Protein AF-A0A7V3VVR7-F1 (afdb_monomer)

Radius of gyration: 12.05 Å; Cα contacts (8 Å, |Δi|>4): 44; chains: 1; bounding box: 36×14×25 Å

Structure (mmCIF, N/CA/C/O backbone):
data_AF-A0A7V3VVR7-F1
#
_entry.id   AF-A0A7V3VVR7-F1
#
loop_
_atom_site.group_PDB
_atom_site.id
_atom_site.type_symbol
_atom_site.label_atom_id
_atom_site.label_alt_id
_atom_site.label_comp_id
_atom_site.label_asym_id
_atom_site.label_entity_id
_atom_site.label_seq_id
_atom_site.pdbx_PDB_ins_code
_atom_site.Cartn_x
_atom_site.Cartn_y
_atom_site.Cartn_z
_atom_site.occupancy
_atom_site.B_iso_or_equiv
_atom_site.auth_seq_id
_atom_site.auth_comp_id
_atom_site.auth_asym_id
_atom_site.auth_atom_id
_atom_site.pdbx_PDB_model_num
ATOM 1 N N . MET A 1 1 ? -24.308 -2.880 16.287 1.00 46.88 1 MET A N 1
ATOM 2 C CA . MET A 1 1 ? -24.524 -2.461 14.887 1.00 46.88 1 MET A CA 1
ATOM 3 C C . MET A 1 1 ? -23.390 -3.057 14.075 1.00 46.88 1 MET A C 1
ATOM 5 O O . MET A 1 1 ? -22.247 -2.743 14.375 1.00 46.88 1 MET A O 1
ATOM 9 N N . GLN A 1 2 ? -23.654 -3.982 13.152 1.00 57.28 2 GLN A N 1
ATOM 10 C CA . GLN A 1 2 ? -22.610 -4.451 12.234 1.00 57.28 2 GLN A CA 1
ATOM 11 C C . GLN A 1 2 ? -22.441 -3.369 11.167 1.00 57.28 2 GLN A C 1
ATOM 13 O O . GLN A 1 2 ? -23.257 -3.260 10.259 1.00 57.28 2 GLN A O 1
ATOM 18 N N . GLY A 1 3 ? -21.457 -2.488 11.369 1.00 71.12 3 GLY A N 1
ATOM 19 C CA . GLY A 1 3 ? -21.077 -1.494 10.369 1.00 71.12 3 GLY A CA 1
ATOM 20 C C . GLY A 1 3 ? -20.609 -2.192 9.094 1.00 71.12 3 GLY A C 1
ATOM 21 O O . GLY A 1 3 ? -20.049 -3.288 9.161 1.00 71.12 3 GLY A O 1
ATOM 22 N N . ASN A 1 4 ? -20.861 -1.582 7.933 1.00 80.06 4 ASN A N 1
ATOM 23 C CA . ASN A 1 4 ? -20.379 -2.118 6.662 1.00 80.06 4 ASN A CA 1
ATOM 24 C C . ASN A 1 4 ? -18.862 -2.320 6.733 1.00 80.06 4 ASN A C 1
ATOM 26 O O . ASN A 1 4 ? -18.116 -1.377 6.999 1.00 80.06 4 ASN A O 1
ATOM 30 N N . ARG A 1 5 ? -18.415 -3.552 6.481 1.00 90.19 5 ARG A N 1
ATOM 31 C CA . ARG A 1 5 ? -16.991 -3.875 6.399 1.00 90.19 5 ARG A CA 1
ATOM 32 C C . ARG A 1 5 ? -16.448 -3.394 5.064 1.00 90.19 5 ARG A C 1
ATOM 34 O O . ARG A 1 5 ? -17.001 -3.718 4.015 1.00 90.19 5 ARG A O 1
ATOM 41 N N . VAL A 1 6 ? -15.372 -2.620 5.116 1.00 93.00 6 VAL A N 1
ATOM 42 C CA . VAL A 1 6 ? -14.709 -2.055 3.939 1.00 93.00 6 VAL A CA 1
ATOM 43 C C . VAL A 1 6 ? -13.336 -2.698 3.796 1.00 93.00 6 VAL A C 1
ATOM 45 O O . VAL A 1 6 ? -12.561 -2.734 4.751 1.00 93.00 6 VAL A O 1
ATOM 48 N N . CYS A 1 7 ? -13.034 -3.176 2.591 1.00 95.94 7 CYS A N 1
ATOM 49 C CA . CYS A 1 7 ? -11.703 -3.616 2.188 1.00 95.94 7 CYS A CA 1
ATOM 50 C C . CYS A 1 7 ? -11.172 -2.650 1.126 1.00 95.94 7 CYS A C 1
ATOM 52 O O . CYS A 1 7 ? -11.848 -2.404 0.127 1.00 95.94 7 CYS A O 1
ATOM 54 N N . ALA A 1 8 ? -9.971 -2.114 1.329 1.00 96.88 8 ALA A N 1
ATOM 55 C CA . ALA A 1 8 ? -9.306 -1.241 0.370 1.00 96.88 8 ALA A CA 1
ATOM 56 C C . ALA A 1 8 ? -8.261 -2.024 -0.433 1.00 96.88 8 ALA A C 1
ATOM 58 O O . ALA A 1 8 ? -7.442 -2.740 0.142 1.00 96.88 8 ALA A O 1
ATOM 59 N N . ILE A 1 9 ? -8.266 -1.863 -1.757 1.00 98.25 9 ILE A N 1
ATOM 60 C CA . ILE A 1 9 ? -7.252 -2.422 -2.660 1.00 98.25 9 ILE A CA 1
ATOM 61 C C . ILE A 1 9 ? -6.456 -1.2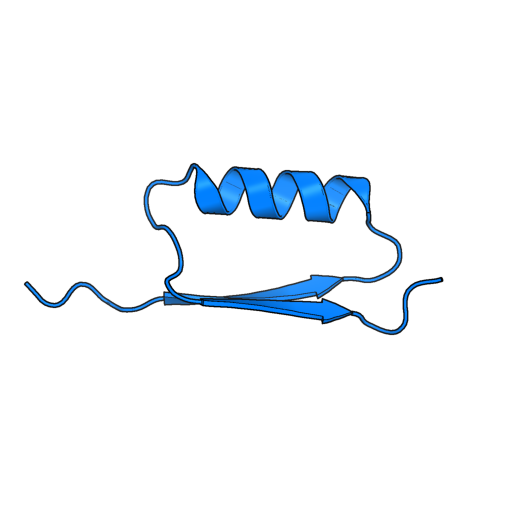53 -3.238 1.00 98.25 9 ILE A C 1
ATOM 63 O O . ILE A 1 9 ? -7.035 -0.354 -3.846 1.00 98.25 9 ILE A O 1
ATOM 67 N N . VAL A 1 10 ? -5.140 -1.261 -3.038 1.00 98.25 10 VAL A N 1
ATOM 68 C CA . VAL A 1 10 ? -4.238 -0.168 -3.416 1.00 98.25 10 VAL A CA 1
ATOM 69 C C . VAL A 1 10 ? -3.195 -0.693 -4.404 1.00 98.25 10 VAL A C 1
ATOM 71 O O . VAL A 1 10 ? -2.147 -1.188 -3.982 1.00 98.25 10 VAL A O 1
ATOM 74 N N . PRO A 1 11 ? -3.454 -0.624 -5.720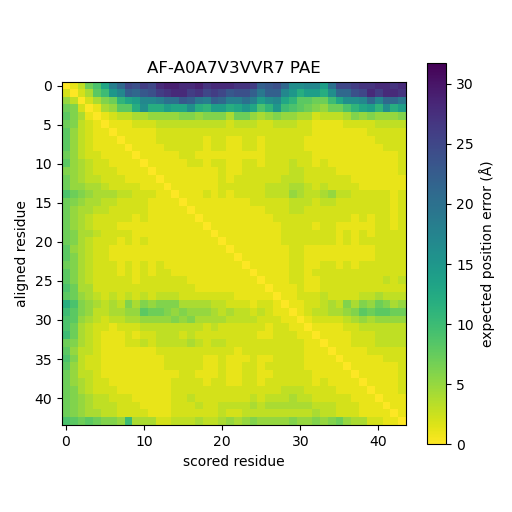 1.00 98.12 11 PRO A N 1
ATOM 75 C CA . PRO A 1 11 ? -2.424 -0.880 -6.713 1.00 98.12 11 PRO A CA 1
ATO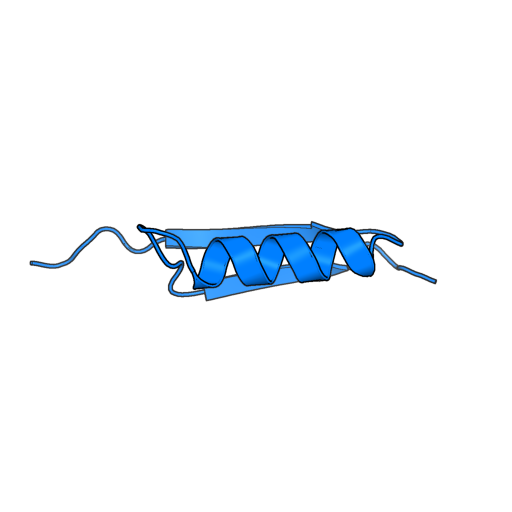M 76 C C . PRO A 1 11 ? -1.379 0.240 -6.699 1.00 98.12 11 PRO A C 1
ATOM 78 O O . PRO A 1 11 ? -1.712 1.422 -6.597 1.00 98.12 11 PRO A O 1
ATOM 81 N N . THR A 1 12 ? -0.106 -0.123 -6.809 1.00 98.44 12 THR A N 1
ATOM 82 C CA . THR A 1 12 ? 1.012 0.828 -6.779 1.00 98.44 12 THR A CA 1
ATOM 83 C C . THR A 1 12 ? 2.141 0.394 -7.712 1.00 98.44 12 THR A C 1
ATOM 85 O O . THR A 1 12 ? 2.326 -0.793 -7.957 1.00 98.44 12 THR A O 1
ATOM 88 N N . TYR A 1 13 ? 2.887 1.365 -8.245 1.00 98.50 13 TYR A N 1
ATOM 89 C CA . TYR A 1 13 ? 4.078 1.148 -9.075 1.00 98.50 13 TYR A CA 1
ATOM 90 C C . TYR A 1 13 ? 5.036 2.334 -8.941 1.00 98.50 13 TYR A C 1
ATOM 92 O O . TYR A 1 13 ? 4.707 3.438 -9.377 1.00 98.50 13 TYR A O 1
ATOM 100 N N . ASN A 1 14 ? 6.206 2.143 -8.330 1.00 98.25 14 ASN A N 1
ATOM 101 C CA . ASN A 1 14 ? 7.229 3.187 -8.152 1.00 98.25 14 ASN A CA 1
ATOM 102 C C . ASN A 1 14 ? 6.706 4.480 -7.489 1.00 98.25 14 ASN A C 1
ATOM 104 O O . ASN A 1 14 ? 7.135 5.593 -7.803 1.00 98.25 14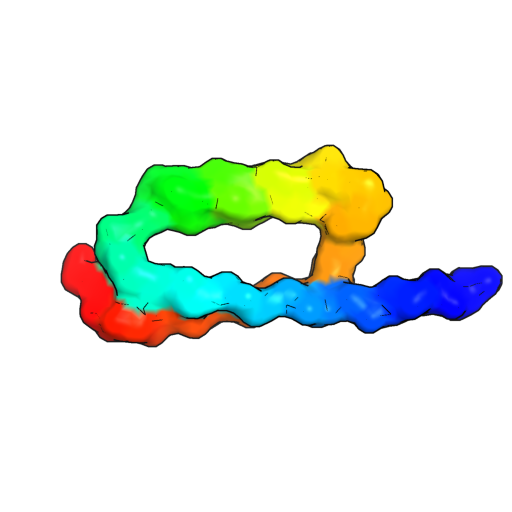 ASN A O 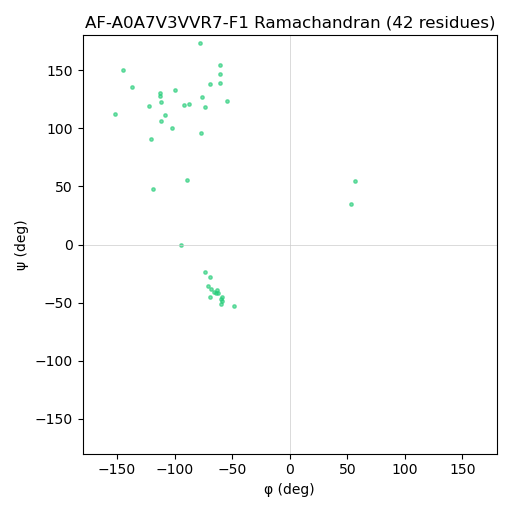1
ATOM 108 N N . ARG A 1 15 ? 5.756 4.354 -6.550 1.00 97.69 15 ARG A N 1
ATOM 109 C CA . ARG A 1 15 ? 5.104 5.480 -5.852 1.00 97.69 15 ARG A CA 1
ATOM 110 C C . ARG A 1 15 ? 5.324 5.463 -4.337 1.00 97.69 15 ARG A C 1
ATOM 112 O O . ARG A 1 15 ? 4.379 5.649 -3.580 1.00 97.69 15 ARG A O 1
ATOM 119 N N . LYS A 1 16 ? 6.565 5.280 -3.876 1.00 97.25 16 LYS A N 1
ATOM 120 C CA . LYS A 1 16 ? 6.904 5.159 -2.441 1.00 97.25 16 LYS A CA 1
ATOM 121 C C . LYS A 1 16 ? 6.285 6.253 -1.555 1.00 97.25 16 LYS A C 1
ATOM 123 O O . LYS A 1 16 ? 5.620 5.945 -0.566 1.00 97.25 16 LYS A O 1
ATOM 128 N N . GLU A 1 17 ? 6.489 7.523 -1.902 1.00 98.44 17 GLU A N 1
ATOM 129 C CA . GLU A 1 17 ? 6.006 8.648 -1.086 1.00 98.44 17 GLU A CA 1
ATOM 130 C C . GLU A 1 17 ? 4.479 8.760 -1.105 1.00 98.44 17 GLU A C 1
ATOM 132 O O . GLU A 1 17 ? 3.847 8.883 -0.055 1.00 98.44 17 GLU A O 1
ATOM 137 N N . LEU A 1 18 ? 3.870 8.639 -2.287 1.00 98.38 18 LEU A N 1
ATOM 138 C CA . LEU A 1 18 ? 2.418 8.705 -2.432 1.00 98.38 18 LEU A CA 1
ATOM 139 C C . LEU A 1 18 ? 1.721 7.525 -1.743 1.00 98.38 18 LEU A C 1
ATOM 141 O O . LEU A 1 18 ? 0.725 7.743 -1.061 1.00 98.38 18 LEU A O 1
ATOM 145 N N . LEU A 1 19 ? 2.258 6.306 -1.855 1.00 98.44 19 LEU A N 1
ATOM 146 C CA . LEU A 1 19 ? 1.753 5.131 -1.142 1.00 98.44 19 LEU A CA 1
ATOM 147 C C . LEU A 1 19 ? 1.796 5.364 0.370 1.00 98.44 19 LEU A C 1
ATOM 149 O O . LEU A 1 19 ? 0.812 5.123 1.061 1.00 98.44 19 LEU A O 1
ATOM 153 N N . THR A 1 20 ? 2.905 5.903 0.878 1.00 98.31 20 THR A N 1
ATOM 154 C CA . THR A 1 20 ? 3.048 6.218 2.306 1.00 98.31 20 THR A CA 1
ATOM 155 C C . THR A 1 20 ? 1.982 7.215 2.765 1.00 98.31 20 THR A C 1
ATOM 157 O O . THR A 1 20 ? 1.332 7.004 3.789 1.00 98.31 20 THR A O 1
ATOM 160 N N . ASN A 1 21 ? 1.772 8.289 2.004 1.00 98.44 21 ASN A N 1
ATOM 161 C CA . ASN A 1 21 ? 0.785 9.314 2.341 1.00 98.44 21 ASN A CA 1
ATOM 162 C C . ASN A 1 21 ? -0.655 8.794 2.218 1.00 98.44 21 ASN A C 1
ATOM 164 O O . ASN A 1 21 ? -1.485 9.095 3.072 1.00 98.44 21 ASN A O 1
ATOM 168 N N . CYS A 1 22 ? -0.935 7.968 1.207 1.00 97.44 22 CYS A N 1
ATOM 169 C CA . CYS A 1 22 ? -2.222 7.307 1.004 1.00 97.44 22 CYS A CA 1
ATOM 170 C C . CYS A 1 22 ? -2.587 6.416 2.198 1.00 97.44 22 CYS A C 1
ATOM 172 O O . CYS A 1 22 ? -3.652 6.589 2.789 1.00 97.44 22 CYS A O 1
ATOM 174 N N . LEU A 1 23 ? -1.674 5.531 2.613 1.00 98.00 23 LEU A N 1
ATOM 175 C CA . LEU A 1 23 ? -1.898 4.637 3.750 1.00 98.00 23 LEU A CA 1
ATOM 176 C C . LEU A 1 23 ? -2.096 5.419 5.055 1.00 98.00 23 LEU A C 1
ATOM 178 O O . LEU A 1 23 ? -3.003 5.105 5.822 1.00 98.00 23 LEU A O 1
ATOM 182 N N . LYS A 1 24 ? -1.307 6.478 5.287 1.00 98.12 24 LYS A N 1
ATOM 183 C CA . LYS A 1 24 ? -1.490 7.363 6.450 1.00 98.12 24 LYS A CA 1
ATOM 184 C C . LYS A 1 24 ? -2.876 8.004 6.463 1.00 98.12 24 LYS A C 1
ATOM 186 O O . LYS A 1 24 ? -3.554 7.936 7.481 1.00 98.12 24 LYS A O 1
ATOM 191 N N . ALA A 1 25 ? -3.301 8.579 5.338 1.00 97.00 25 ALA A N 1
ATOM 192 C CA . ALA A 1 25 ? -4.598 9.239 5.225 1.00 97.00 25 ALA A CA 1
ATOM 193 C C . ALA A 1 25 ? -5.770 8.265 5.436 1.00 97.00 25 ALA A C 1
ATOM 195 O O . ALA A 1 25 ? -6.745 8.615 6.097 1.00 97.00 25 ALA A O 1
ATOM 196 N N . MET A 1 26 ? -5.663 7.037 4.916 1.00 95.75 26 MET A N 1
ATOM 197 C CA . MET A 1 26 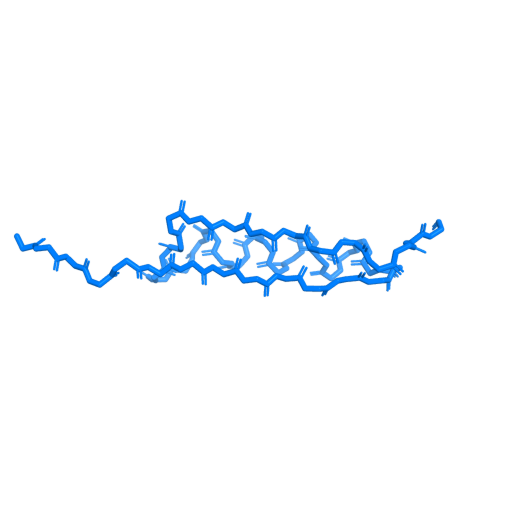? -6.672 5.992 5.116 1.00 95.75 26 MET A CA 1
ATOM 198 C C . MET A 1 26 ? -6.793 5.573 6.584 1.00 95.75 26 MET A C 1
ATOM 200 O O . MET A 1 26 ? -7.903 5.408 7.082 1.00 95.75 26 MET A O 1
ATOM 204 N N . LEU A 1 27 ? -5.667 5.424 7.285 1.00 95.75 27 LEU A N 1
ATOM 205 C CA . LEU A 1 27 ? -5.653 5.020 8.693 1.00 95.75 27 LEU A CA 1
ATOM 206 C C . LEU A 1 27 ? -6.103 6.138 9.644 1.00 95.75 27 LEU A C 1
ATOM 208 O O . LEU A 1 27 ? -6.564 5.847 10.743 1.00 95.75 27 LEU A O 1
ATOM 212 N N . SER A 1 28 ? -5.994 7.404 9.233 1.00 96.56 28 SER A N 1
ATOM 213 C CA . SER A 1 28 ? -6.475 8.560 10.001 1.00 96.56 28 SER A CA 1
ATOM 214 C C . SER A 1 28 ? -7.884 9.027 9.610 1.00 96.56 28 SER A C 1
ATOM 216 O O . SER A 1 28 ? -8.355 10.037 10.130 1.00 96.56 28 SER A O 1
ATOM 218 N N . GLY A 1 29 ? -8.522 8.371 8.638 1.00 89.38 29 GLY A N 1
ATOM 219 C CA . GLY A 1 29 ? -9.819 8.768 8.094 1.00 89.38 29 GLY A CA 1
ATOM 220 C C . GLY A 1 29 ? -11.007 8.394 8.987 1.00 89.38 29 GLY A C 1
ATOM 221 O O . GLY A 1 29 ? -10.877 7.679 9.975 1.00 89.38 29 GLY A O 1
ATOM 222 N N . ILE A 1 30 ? -12.201 8.860 8.606 1.00 88.69 30 ILE A N 1
ATOM 223 C CA . ILE A 1 30 ? -13.456 8.585 9.335 1.00 88.69 30 ILE A CA 1
ATOM 224 C C . ILE A 1 30 ? -13.889 7.120 9.172 1.00 88.69 30 ILE A C 1
ATOM 226 O O . ILE A 1 30 ? -14.427 6.513 10.095 1.00 88.69 30 ILE A O 1
ATOM 230 N N . VAL A 1 31 ? -13.649 6.549 7.991 1.00 89.38 31 VAL A N 1
ATOM 231 C CA . VAL A 1 31 ? -13.896 5.136 7.691 1.00 89.38 31 VAL A CA 1
ATOM 232 C C . VAL A 1 31 ? -12.544 4.467 7.505 1.00 89.38 31 VAL A C 1
ATOM 234 O O . VAL A 1 31 ? -11.888 4.674 6.486 1.00 89.38 31 VAL A O 1
ATOM 237 N N . VAL A 1 32 ? -12.136 3.674 8.494 1.00 94.2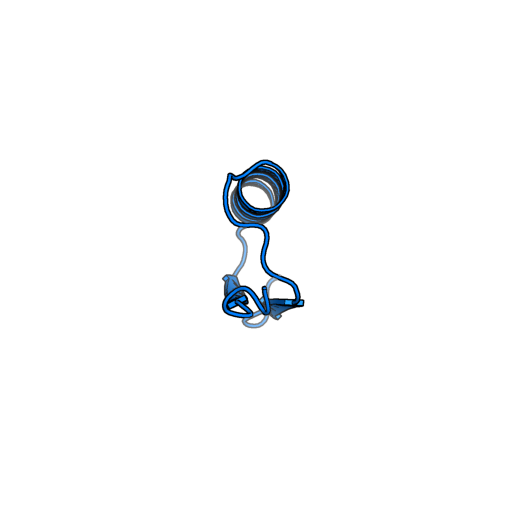5 32 VAL A N 1
ATOM 238 C CA . VAL A 1 32 ? -10.896 2.895 8.441 1.00 94.25 32 VAL A CA 1
ATOM 239 C C . VAL A 1 32 ? -11.219 1.513 7.865 1.00 94.25 32 VAL A C 1
ATOM 241 O O . VAL A 1 32 ? -12.043 0.802 8.447 1.00 94.25 32 VAL A O 1
ATOM 244 N N . PRO A 1 33 ? -10.620 1.115 6.728 1.00 95.19 33 PRO A N 1
ATOM 245 C CA . PRO A 1 33 ? -10.808 -0.225 6.184 1.00 95.19 33 PRO A CA 1
ATOM 246 C C . PRO A 1 33 ? -10.321 -1.288 7.169 1.00 95.19 33 PRO A C 1
ATOM 248 O O . PRO A 1 33 ? -9.251 -1.156 7.756 1.00 95.19 33 PRO A O 1
ATOM 251 N N . GLU A 1 34 ? -11.076 -2.375 7.301 1.00 95.50 34 GLU A N 1
ATOM 252 C CA . GLU A 1 34 ? -10.677 -3.530 8.119 1.00 95.50 34 GLU A CA 1
ATOM 253 C C . GLU A 1 34 ? -9.500 -4.277 7.483 1.00 95.50 34 GLU A C 1
ATOM 255 O O . GLU A 1 34 ? -8.690 -4.907 8.157 1.00 95.50 34 GLU A O 1
ATOM 260 N N . THR A 1 35 ? -9.398 -4.207 6.157 1.00 96.25 35 THR A N 1
ATOM 261 C CA . THR A 1 35 ? -8.326 -4.834 5.392 1.00 96.25 35 THR A CA 1
ATOM 262 C C . THR A 1 35 ? -7.836 -3.874 4.321 1.00 96.25 35 THR A C 1
ATOM 264 O O . THR A 1 35 ? -8.629 -3.242 3.620 1.00 96.25 35 THR A O 1
ATOM 267 N N . ILE A 1 36 ? -6.515 -3.776 4.194 1.00 97.75 36 ILE A N 1
ATOM 268 C CA . ILE A 1 36 ? -5.841 -3.022 3.142 1.00 97.75 36 ILE A CA 1
ATOM 269 C C . ILE A 1 36 ? -4.930 -3.996 2.402 1.00 97.75 36 ILE A C 1
ATOM 271 O O . ILE A 1 36 ? -4.024 -4.574 2.998 1.00 97.75 36 ILE A O 1
ATOM 275 N N . ILE A 1 37 ? -5.172 -4.176 1.106 1.00 98.50 37 ILE A N 1
ATOM 276 C CA . ILE A 1 37 ? -4.366 -5.027 0.230 1.00 98.50 37 ILE A CA 1
ATOM 277 C C . ILE A 1 37 ? -3.581 -4.116 -0.705 1.00 98.50 37 ILE A C 1
ATOM 279 O O . ILE A 1 37 ? -4.160 -3.467 -1.576 1.00 98.50 37 ILE A O 1
ATOM 283 N N . VAL A 1 38 ? -2.262 -4.063 -0.531 1.00 98.25 38 VAL A N 1
ATOM 284 C CA . VAL A 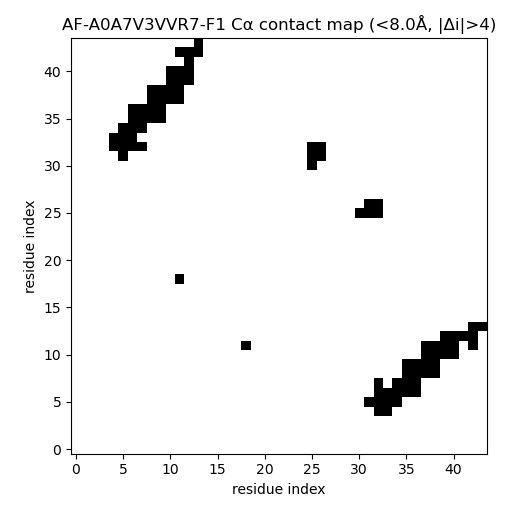1 38 ? -1.372 -3.357 -1.458 1.00 98.25 38 VAL A CA 1
ATOM 285 C C . VAL A 1 38 ? -0.976 -4.320 -2.569 1.00 98.25 38 VAL A C 1
ATOM 287 O O . VAL A 1 38 ? -0.400 -5.373 -2.302 1.00 98.25 38 VAL A O 1
ATOM 290 N N . VAL A 1 39 ? -1.287 -3.957 -3.810 1.00 98.56 39 VAL A N 1
ATOM 291 C CA . VAL A 1 39 ? -0.904 -4.725 -4.997 1.00 98.56 39 VAL A CA 1
ATOM 292 C C . VAL A 1 39 ? 0.276 -4.013 -5.639 1.00 98.56 39 VAL A C 1
ATOM 294 O O . VAL A 1 39 ? 0.107 -3.000 -6.319 1.00 98.56 39 VAL A O 1
ATOM 297 N N . ASP A 1 40 ? 1.48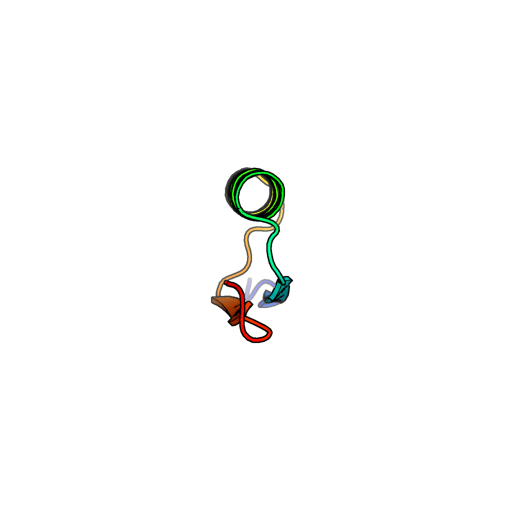0 -4.518 -5.382 1.00 98.25 40 ASP A N 1
ATOM 298 C CA . ASP A 1 40 ? 2.673 -4.025 -6.060 1.00 98.25 40 ASP A CA 1
ATOM 299 C C . ASP A 1 40 ? 2.700 -4.525 -7.507 1.00 98.25 40 ASP A C 1
ATOM 301 O O . ASP A 1 40 ? 2.735 -5.727 -7.765 1.00 98.25 40 ASP A O 1
ATOM 305 N N . ASN A 1 41 ? 2.680 -3.597 -8.458 1.00 98.06 41 ASN A N 1
ATOM 306 C CA . ASN A 1 41 ? 2.752 -3.900 -9.881 1.00 98.06 41 ASN A CA 1
ATOM 307 C C . ASN A 1 41 ? 4.212 -3.945 -10.354 1.00 98.06 41 ASN A C 1
ATOM 309 O O . ASN A 1 41 ? 4.588 -3.218 -11.270 1.00 98.06 41 ASN A O 1
ATOM 313 N N . ALA A 1 42 ? 5.024 -4.779 -9.700 1.00 98.00 42 ALA A N 1
ATOM 314 C CA . ALA A 1 42 ? 6.449 -4.955 -9.978 1.00 98.00 42 ALA A CA 1
ATOM 315 C C . ALA A 1 42 ? 7.255 -3.644 -9.900 1.00 98.00 42 ALA A C 1
ATOM 317 O O . ALA A 1 42 ? 7.932 -3.264 -10.857 1.00 98.00 42 ALA A O 1
ATOM 318 N N . SER A 1 43 ? 7.172 -2.939 -8.766 1.00 96.75 43 SER A N 1
ATOM 319 C CA . SER A 1 43 ? 8.020 -1.763 -8.533 1.00 96.75 43 SER A CA 1
ATOM 320 C C . SER A 1 43 ? 9.513 -2.129 -8.565 1.00 96.75 43 SER A C 1
ATOM 322 O O . SER A 1 43 ? 9.900 -3.261 -8.274 1.00 96.75 43 SER A O 1
ATOM 324 N N . THR A 1 44 ? 10.349 -1.146 -8.899 1.00 93.00 44 THR A N 1
ATOM 325 C CA . THR A 1 44 ? 11.817 -1.227 -8.969 1.00 93.00 44 THR A CA 1
ATOM 326 C C . THR A 1 44 ? 12.479 -0.496 -7.815 1.00 93.00 44 THR A C 1
ATOM 328 O O . THR A 1 44 ? 12.044 0.651 -7.545 1.00 93.00 44 THR A O 1
#

Sequence (44 aa):
MQGNRVCAIVPTYNRKELLTNCLKAMLSGIVVPETIIVVDNAST

Secondary structure (DSSP, 8-state):
--PPP-EEEEEESS-HHHHHHHHHHHHTSSS--SEEEEEE----

pLDDT: mean 93.47, std 10.46, range [46.88, 98.56]

Mean predicted aligned error: 3.55 Å

Solvent-accessible surface area (backbone atoms only — not comparable to full-atom values): 2867 Å² total; per-residue (Å²): 130,90,68,87,86,43,73,44,78,45,76,44,61,76,41,70,69,58,52,52,52,50,53,52,52,42,71,71,41,95,72,59,54,83,40,78,46,75,43,73,65,75,57,127

Nearest PDB structures (foldseek):
  6j0y-assembly1_A  TM=5.848E-01  e=1.992E+00  Saccharomyces cerevisiae S288C
  3qd5-assembly1_A  TM=5.394E-01  e=2.286E+00  Coccidioides immitis RS
  6j0y-assembly2_B  TM=5.853E-01  e=3.225E+00  Saccharomyces cerevisiae S288C
  6j0w-assembly1_A  TM=5.868E-01  e=7.887E+00  Saccharomyces cerevisiae S288C

Foldseek 3Di:
DPPDADEAEAEDAQPVPVVVVVQVDLCVDPDRHPYYHYHYPPHD